Protein AF-A0A7V4MQK7-F1 (afdb_monomer_lite)

Secondary structure (DSSP, 8-state):
--HHHHHHHHHHHHHHHHHHHHHHHHHHHTT-TT--TT-HHHHHHHHHHHHHHHHHHHHS-GGGTTT---HHHHHHHHHHHHHHHHHHH-

pLDDT: mean 94.09, std 5.77, range [65.81, 98.5]

Structure (mmCIF, N/CA/C/O backbone):
data_AF-A0A7V4MQK7-F1
#
_entry.id   AF-A0A7V4MQK7-F1
#
loop_
_atom_site.group_PDB
_atom_site.id
_atom_site.type_symbol
_atom_site.label_atom_id
_atom_site.label_alt_id
_atom_site.label_comp_id
_atom_site.label_asym_id
_atom_site.label_entity_id
_atom_site.label_seq_id
_atom_site.pdbx_PDB_ins_code
_atom_site.Cartn_x
_atom_site.Cartn_y
_atom_site.Cartn_z
_atom_site.occupancy
_atom_site.B_iso_or_equiv
_atom_site.auth_seq_id
_atom_site.auth_comp_id
_atom_site.auth_asym_id
_atom_site.auth_atom_id
_atom_site.pdbx_PDB_model_num
ATOM 1 N N . MET A 1 1 ? 1.808 7.312 25.882 1.00 65.81 1 MET A N 1
ATOM 2 C CA . MET A 1 1 ? 1.187 6.918 24.598 1.00 65.81 1 MET A CA 1
ATOM 3 C C . MET A 1 1 ? 0.387 5.653 24.850 1.00 65.81 1 MET A C 1
ATOM 5 O O . MET A 1 1 ? 0.989 4.696 25.323 1.00 65.81 1 MET A O 1
ATOM 9 N N . SER A 1 2 ? -0.933 5.649 24.631 1.00 84.75 2 SER A N 1
ATOM 10 C CA . SER A 1 2 ? -1.715 4.409 24.760 1.00 84.75 2 SER A CA 1
ATOM 11 C C . SER A 1 2 ? -1.275 3.398 23.684 1.00 84.75 2 SER A C 1
ATOM 13 O O . SER A 1 2 ? -0.853 3.816 22.598 1.00 84.75 2 SER A O 1
ATOM 15 N N . PRO A 1 3 ? -1.333 2.079 23.949 1.00 86.50 3 PRO A N 1
ATOM 16 C CA . PRO A 1 3 ? -0.985 1.051 22.962 1.00 86.50 3 PRO A CA 1
ATOM 17 C C . PRO A 1 3 ? -1.759 1.188 21.639 1.00 86.50 3 PRO A C 1
ATOM 19 O O . PRO A 1 3 ? -1.228 0.886 20.571 1.00 86.50 3 PRO A O 1
ATOM 22 N N . PHE A 1 4 ? -2.982 1.720 21.696 1.00 89.31 4 PHE A N 1
ATOM 23 C CA . PHE A 1 4 ? -3.833 1.977 20.534 1.00 89.31 4 PHE A CA 1
ATOM 24 C C . PHE A 1 4 ? -3.234 3.012 19.577 1.00 89.31 4 PHE A C 1
ATOM 26 O O . PHE A 1 4 ? -3.297 2.828 18.362 1.00 89.31 4 PHE A O 1
ATOM 33 N N . HIS A 1 5 ? -2.561 4.046 20.095 1.00 88.25 5 HIS A N 1
ATOM 34 C CA . HIS A 1 5 ? -1.857 5.019 19.256 1.00 88.25 5 HIS A CA 1
ATOM 35 C C . HIS A 1 5 ? -0.677 4.400 18.499 1.00 88.25 5 HIS A C 1
ATOM 37 O O . HIS A 1 5 ? -0.427 4.763 17.352 1.00 88.25 5 HIS A O 1
ATOM 43 N N . LEU A 1 6 ? 0.045 3.453 19.110 1.00 91.06 6 LEU A N 1
ATOM 44 C CA . LEU A 1 6 ? 1.152 2.765 18.438 1.00 91.06 6 LEU A CA 1
ATOM 45 C C . LEU A 1 6 ? 0.638 1.907 17.279 1.00 91.06 6 LEU A C 1
ATOM 47 O O . LEU A 1 6 ? 1.201 1.946 16.184 1.00 91.06 6 LEU A O 1
ATOM 51 N N . LEU A 1 7 ? -0.466 1.188 17.498 1.00 93.94 7 LEU A N 1
ATOM 52 C CA . LEU A 1 7 ? -1.122 0.409 16.451 1.00 93.94 7 LEU A CA 1
ATOM 53 C C . LEU A 1 7 ? -1.653 1.307 15.328 1.00 93.94 7 LEU A C 1
ATOM 55 O O . LEU A 1 7 ? -1.434 1.017 14.153 1.00 93.94 7 LEU A O 1
ATOM 59 N N . ALA A 1 8 ? -2.302 2.421 15.671 1.00 93.50 8 ALA A N 1
ATOM 60 C CA . ALA A 1 8 ? -2.786 3.376 14.684 1.00 93.50 8 ALA A CA 1
ATOM 61 C C . ALA A 1 8 ? -1.637 3.964 13.848 1.00 93.50 8 ALA A C 1
ATOM 63 O O . ALA A 1 8 ? -1.763 4.059 12.630 1.00 93.50 8 ALA A O 1
ATOM 64 N N . ASN A 1 9 ? -0.492 4.276 14.459 1.00 93.88 9 ASN A N 1
ATOM 65 C CA . ASN A 1 9 ? 0.687 4.749 13.732 1.00 93.88 9 ASN A CA 1
ATOM 66 C C . ASN A 1 9 ? 1.255 3.683 12.787 1.00 93.88 9 ASN A C 1
ATOM 68 O O . ASN A 1 9 ? 1.616 4.004 11.655 1.00 93.88 9 ASN A O 1
ATOM 72 N N . LEU A 1 10 ? 1.297 2.415 13.210 1.00 95.19 10 LEU A N 1
ATOM 73 C CA . LEU A 1 10 ? 1.723 1.313 12.345 1.00 95.19 10 LEU A CA 1
ATOM 74 C C . LEU A 1 10 ? 0.807 1.179 11.120 1.00 95.19 10 LEU A C 1
ATOM 76 O O . LEU A 1 10 ? 1.287 1.033 9.997 1.00 95.19 10 LEU A O 1
ATOM 80 N N . LEU A 1 11 ? -0.506 1.288 11.324 1.00 96.25 11 LEU A N 1
ATOM 81 C CA . LEU A 1 11 ? -1.486 1.283 10.241 1.00 96.25 11 LEU A CA 1
ATOM 82 C C . LEU A 1 11 ? -1.281 2.454 9.265 1.00 96.25 11 LEU A C 1
ATOM 84 O O . LEU A 1 11 ? -1.367 2.246 8.055 1.00 96.25 11 LEU A O 1
ATOM 88 N N . SER A 1 12 ? -0.924 3.647 9.755 1.00 96.44 12 SER A N 1
ATOM 89 C CA . SER A 1 12 ? -0.579 4.792 8.897 1.00 96.44 12 SER A CA 1
ATOM 90 C C . SER A 1 12 ? 0.645 4.510 8.025 1.00 96.44 12 SER A C 1
ATOM 92 O O . SER A 1 12 ? 0.646 4.850 6.843 1.00 96.44 12 SER A O 1
ATOM 94 N N . VAL A 1 13 ? 1.675 3.858 8.578 1.00 97.69 13 VAL A N 1
ATOM 95 C CA . VAL A 1 13 ? 2.871 3.458 7.817 1.00 97.69 13 VAL A CA 1
ATOM 96 C C . VAL A 1 13 ? 2.495 2.472 6.712 1.00 97.69 13 VAL A C 1
ATOM 98 O O . VAL A 1 13 ? 2.914 2.644 5.570 1.00 97.69 13 VAL A O 1
ATOM 101 N N . VAL A 1 14 ? 1.661 1.474 7.013 1.00 97.75 14 VAL A N 1
ATOM 102 C CA . VAL A 1 14 ? 1.177 0.509 6.013 1.00 97.75 14 VAL A CA 1
ATOM 103 C C . VAL A 1 14 ? 0.363 1.205 4.918 1.00 97.75 14 VAL A C 1
ATOM 105 O O . VAL A 1 14 ? 0.616 0.968 3.739 1.00 97.75 14 VAL A O 1
ATOM 108 N N . ALA A 1 15 ? -0.566 2.096 5.275 1.00 98.00 15 ALA A N 1
ATOM 109 C CA . ALA A 1 15 ? -1.353 2.857 4.303 1.00 98.00 15 ALA A CA 1
ATOM 110 C C . ALA A 1 15 ? -0.464 3.726 3.396 1.00 98.00 15 ALA A C 1
ATOM 112 O O . ALA A 1 15 ? -0.672 3.769 2.182 1.00 98.00 15 ALA A O 1
ATOM 113 N N . PHE A 1 16 ? 0.567 4.360 3.961 1.00 98.44 16 PHE A N 1
ATOM 114 C CA . PHE A 1 16 ? 1.555 5.116 3.195 1.00 98.44 16 PHE A CA 1
ATOM 115 C C . PHE A 1 16 ? 2.347 4.221 2.232 1.00 98.44 16 PHE A C 1
ATOM 117 O O . PHE A 1 16 ? 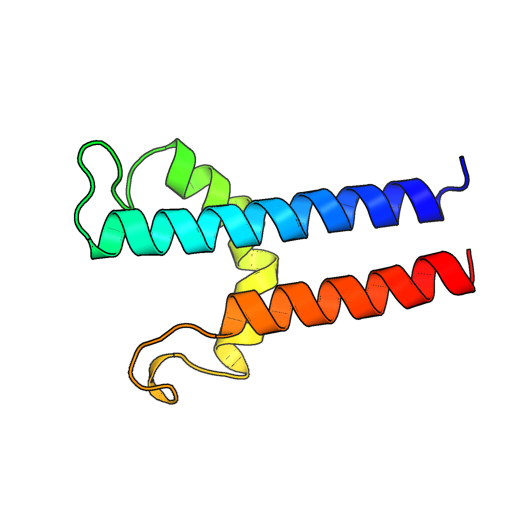2.506 4.571 1.066 1.00 98.44 16 PHE A O 1
ATOM 124 N N . LEU A 1 17 ? 2.793 3.040 2.670 1.00 98.50 17 LEU A N 1
ATOM 125 C CA . LEU A 1 17 ? 3.480 2.085 1.793 1.00 98.50 17 LEU A CA 1
ATOM 126 C C . LEU A 1 17 ? 2.579 1.598 0.650 1.00 98.50 17 LEU A C 1
ATOM 128 O O . LEU A 1 17 ? 3.049 1.473 -0.477 1.00 98.50 17 LEU A O 1
ATOM 132 N N . ILE A 1 18 ? 1.285 1.379 0.902 1.00 98.50 18 ILE A N 1
ATOM 133 C CA . ILE A 1 18 ? 0.317 1.050 -0.156 1.00 98.50 18 ILE A CA 1
ATOM 134 C C . ILE A 1 18 ? 0.225 2.199 -1.168 1.00 98.50 18 ILE A C 1
ATOM 136 O O . ILE A 1 18 ? 0.259 1.948 -2.371 1.00 98.50 18 ILE A O 1
ATOM 140 N N . LEU A 1 19 ? 0.174 3.454 -0.711 1.00 98.31 19 LEU A N 1
ATOM 141 C CA . LEU A 1 19 ? 0.186 4.619 -1.601 1.00 98.31 19 LEU A CA 1
ATOM 142 C C . LEU A 1 19 ? 1.473 4.684 -2.440 1.00 98.31 19 LEU A C 1
ATOM 144 O O . LEU A 1 19 ? 1.409 4.927 -3.645 1.00 98.31 19 LEU A O 1
ATOM 148 N N . VAL A 1 20 ? 2.634 4.417 -1.835 1.00 98.31 20 VAL A N 1
ATOM 149 C CA . VAL A 1 20 ? 3.910 4.324 -2.562 1.00 98.31 20 VAL A CA 1
ATOM 150 C C . VAL A 1 20 ? 3.861 3.213 -3.614 1.00 98.31 20 VAL A C 1
ATOM 152 O O . VAL A 1 20 ? 4.309 3.434 -4.735 1.00 98.31 20 VAL A O 1
ATOM 155 N N . ASP A 1 21 ? 3.285 2.047 -3.311 1.00 97.94 21 ASP A N 1
ATOM 156 C CA . ASP A 1 21 ? 3.152 0.941 -4.274 1.00 97.94 21 ASP A CA 1
ATOM 157 C C . ASP A 1 21 ? 2.222 1.302 -5.443 1.00 97.94 21 ASP A C 1
ATOM 159 O O . ASP A 1 21 ? 2.511 0.944 -6.586 1.00 97.94 21 ASP A O 1
ATOM 163 N N . VAL A 1 22 ? 1.171 2.102 -5.208 1.00 97.25 22 VAL A N 1
ATOM 164 C CA . VAL A 1 22 ? 0.339 2.671 -6.286 1.00 97.25 22 VAL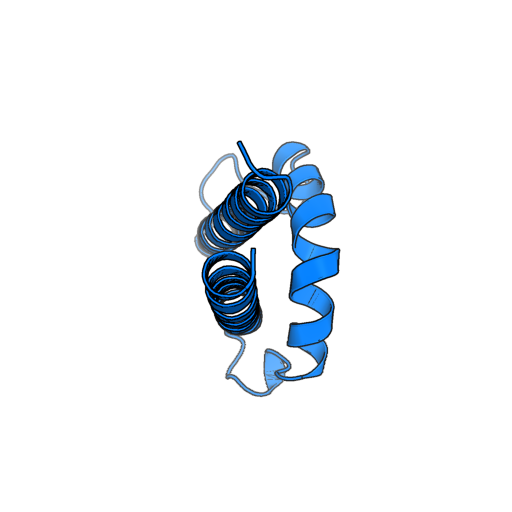 A CA 1
ATOM 165 C C . VAL A 1 22 ? 1.179 3.563 -7.201 1.00 97.25 22 VAL A C 1
ATOM 167 O O . VAL A 1 22 ? 1.170 3.367 -8.417 1.00 97.25 22 VAL A O 1
ATOM 170 N N . VAL A 1 23 ? 1.965 4.487 -6.644 1.00 97.88 23 VAL A N 1
ATOM 171 C CA . VAL A 1 23 ? 2.849 5.358 -7.438 1.00 97.88 23 VAL A CA 1
ATOM 172 C C . VAL A 1 23 ? 3.895 4.537 -8.196 1.00 97.88 23 VAL A C 1
ATOM 174 O O . VAL A 1 23 ? 4.089 4.743 -9.393 1.00 97.88 23 VAL A O 1
ATOM 177 N N . VAL A 1 24 ? 4.519 3.550 -7.548 1.00 97.94 24 VAL A N 1
ATOM 178 C CA . VAL A 1 24 ? 5.465 2.620 -8.184 1.00 97.94 24 VAL A CA 1
ATOM 179 C C . VAL A 1 24 ? 4.795 1.853 -9.324 1.00 97.94 24 VAL A C 1
ATOM 181 O O . VAL A 1 24 ? 5.415 1.654 -10.370 1.00 97.94 24 VAL A O 1
ATOM 184 N N . SER A 1 25 ? 3.533 1.448 -9.170 1.00 95.25 25 SER A N 1
ATOM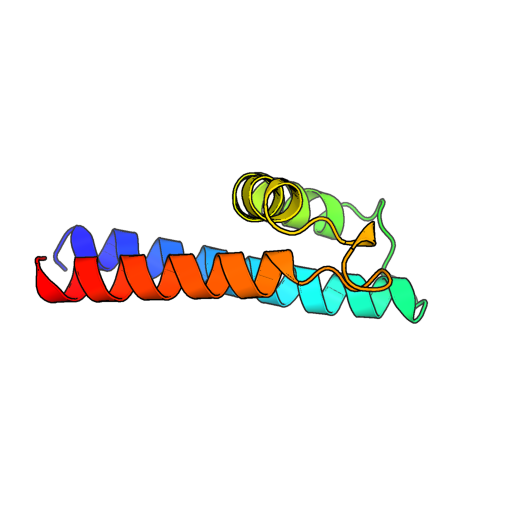 185 C CA . SER A 1 25 ? 2.780 0.778 -10.232 1.00 95.25 25 SER A CA 1
ATOM 186 C C . SER A 1 25 ? 2.611 1.673 -11.464 1.00 95.25 25 SER A C 1
ATOM 188 O O . SER A 1 25 ? 2.816 1.201 -12.583 1.00 95.25 25 SER A O 1
ATOM 190 N N . TRP A 1 26 ? 2.355 2.973 -11.274 1.00 96.00 26 TRP A N 1
ATOM 191 C CA . TRP A 1 26 ? 2.309 3.951 -12.362 1.00 96.00 26 TRP A CA 1
ATOM 192 C C . TRP A 1 26 ? 3.686 4.192 -12.971 1.00 96.00 26 TRP A C 1
ATOM 194 O O . TRP A 1 26 ? 3.807 4.212 -14.192 1.00 96.00 26 TRP A O 1
ATOM 204 N N . CYS A 1 27 ? 4.740 4.294 -12.159 1.00 97.50 27 CYS A N 1
ATOM 205 C CA . CYS A 1 27 ? 6.108 4.395 -12.664 1.00 97.50 27 CYS A CA 1
ATOM 206 C C . CYS A 1 27 ? 6.467 3.209 -13.570 1.00 97.50 27 CYS A C 1
ATOM 208 O O . CYS A 1 27 ? 7.043 3.404 -14.638 1.00 97.50 27 CYS A O 1
ATOM 210 N N . ILE A 1 28 ? 6.096 1.987 -13.178 1.00 96.56 28 ILE A N 1
ATOM 211 C CA . ILE A 1 28 ? 6.289 0.783 -13.996 1.00 96.56 28 ILE A CA 1
ATOM 212 C C . ILE A 1 28 ? 5.434 0.850 -15.269 1.00 96.56 28 ILE A C 1
ATOM 214 O O . ILE A 1 28 ? 5.941 0.567 -16.354 1.00 96.56 28 ILE A O 1
ATOM 218 N N . HIS A 1 29 ? 4.164 1.247 -15.155 1.00 94.19 29 HIS A N 1
ATOM 219 C CA . HIS A 1 29 ? 3.243 1.367 -16.288 1.00 94.19 29 HIS A CA 1
ATOM 220 C C . HIS A 1 29 ? 3.751 2.359 -17.349 1.00 94.19 29 HIS A C 1
ATOM 222 O O . HIS A 1 29 ? 3.803 2.028 -18.532 1.00 94.19 29 HIS A O 1
ATOM 228 N N . PHE A 1 30 ? 4.219 3.535 -16.922 1.00 97.00 30 PHE A N 1
ATOM 229 C CA . PHE A 1 30 ? 4.796 4.572 -17.786 1.00 97.00 30 PHE A CA 1
ATOM 230 C C . PHE A 1 30 ? 6.283 4.360 -18.107 1.00 97.00 30 PHE A C 1
ATOM 232 O O . PHE A 1 30 ? 6.913 5.231 -18.702 1.00 97.00 30 PHE A O 1
ATOM 239 N N . ARG A 1 31 ? 6.852 3.201 -17.748 1.00 96.38 31 ARG A N 1
ATOM 240 C CA . ARG A 1 31 ? 8.242 2.816 -18.046 1.00 96.38 31 ARG A CA 1
ATOM 241 C C . ARG A 1 31 ? 9.284 3.835 -17.563 1.00 96.38 31 ARG A C 1
ATOM 243 O O . ARG A 1 31 ? 10.265 4.109 -18.255 1.00 96.38 31 ARG A O 1
ATOM 250 N N . VAL A 1 32 ? 9.097 4.376 -16.360 1.00 97.62 32 VAL A N 1
ATOM 251 C CA . VAL A 1 32 ? 10.080 5.249 -15.706 1.00 97.62 32 VAL A CA 1
ATOM 252 C C . VAL A 1 32 ? 11.400 4.492 -15.544 1.00 97.62 32 VAL A C 1
ATOM 254 O O . VAL A 1 32 ? 11.453 3.395 -14.984 1.00 97.62 32 VAL A O 1
ATOM 257 N N . ARG A 1 33 ? 12.491 5.078 -16.048 1.00 96.56 33 ARG A N 1
ATOM 258 C CA . ARG A 1 33 ? 13.824 4.465 -16.007 1.00 96.56 33 ARG A CA 1
ATOM 259 C C . ARG A 1 33 ? 14.245 4.196 -14.561 1.00 96.56 33 ARG A C 1
ATOM 261 O O . ARG A 1 33 ? 14.086 5.048 -13.697 1.00 96.56 33 ARG A O 1
ATOM 268 N N . GLY A 1 34 ? 14.832 3.026 -14.312 1.00 94.75 34 GLY A N 1
ATOM 269 C CA . GLY A 1 34 ? 15.321 2.658 -12.980 1.00 94.75 34 GLY A CA 1
ATOM 270 C C . GLY A 1 34 ? 14.288 1.957 -12.091 1.00 94.75 34 GLY A C 1
ATOM 271 O O . GLY A 1 34 ? 14.651 1.464 -11.030 1.00 94.75 34 GLY A O 1
ATOM 272 N N . ILE A 1 35 ? 13.024 1.863 -12.522 1.00 96.88 35 ILE A N 1
ATOM 273 C CA . ILE A 1 35 ? 11.947 1.222 -11.762 1.00 96.88 35 ILE A CA 1
ATOM 274 C C . ILE A 1 35 ? 11.364 0.078 -12.594 1.00 96.88 35 ILE A C 1
ATOM 276 O O . ILE A 1 35 ? 10.827 0.286 -13.678 1.00 96.88 35 ILE A O 1
ATOM 280 N N . TRP A 1 36 ? 11.462 -1.151 -12.089 1.00 96.94 36 TRP A N 1
ATOM 281 C CA . TRP A 1 36 ? 10.900 -2.340 -12.734 1.00 96.94 36 TRP A CA 1
ATOM 282 C C . TRP A 1 36 ? 10.418 -3.356 -11.686 1.00 96.94 36 TRP A C 1
ATOM 284 O O . TRP A 1 36 ? 10.899 -3.334 -10.551 1.00 96.94 36 TRP A O 1
ATOM 294 N N . PRO A 1 37 ? 9.503 -4.285 -12.034 1.00 96.00 37 PRO A N 1
ATOM 295 C CA . PRO A 1 37 ? 8.898 -5.212 -11.068 1.00 96.00 37 PRO A CA 1
ATOM 296 C C . PRO A 1 37 ? 9.891 -6.065 -10.261 1.00 96.00 37 PRO A C 1
ATOM 298 O O . PRO A 1 37 ? 9.614 -6.421 -9.119 1.00 96.00 37 PRO A O 1
ATOM 301 N N . GLY A 1 38 ? 11.039 -6.402 -10.855 1.00 96.88 38 GLY A N 1
ATOM 302 C CA . GLY A 1 38 ? 12.089 -7.209 -10.226 1.00 96.88 38 GLY A CA 1
ATOM 303 C C . GLY A 1 38 ? 13.060 -6.430 -9.334 1.00 96.88 38 GLY A C 1
ATOM 304 O O . GLY A 1 38 ? 13.909 -7.050 -8.697 1.00 96.88 38 GLY A O 1
ATOM 305 N N . HIS A 1 39 ? 12.967 -5.098 -9.279 1.00 97.50 39 HIS A N 1
ATOM 306 C CA . HIS A 1 39 ? 13.874 -4.273 -8.483 1.00 97.50 39 HIS A CA 1
ATOM 307 C C . HIS A 1 39 ? 13.764 -4.640 -6.985 1.00 97.50 39 HIS A C 1
ATOM 309 O O . HIS A 1 39 ? 12.642 -4.744 -6.479 1.00 97.50 39 HIS A O 1
ATOM 315 N N . PRO A 1 40 ? 14.877 -4.807 -6.237 1.00 97.75 40 PRO A N 1
ATOM 316 C CA . PRO A 1 40 ? 14.839 -5.265 -4.844 1.00 97.75 40 PRO A CA 1
ATOM 317 C C . PRO A 1 40 ? 13.913 -4.438 -3.946 1.00 97.75 40 PRO A C 1
ATOM 319 O O . PRO A 1 40 ? 13.099 -5.006 -3.225 1.00 97.75 40 PRO A O 1
ATOM 322 N N . ALA A 1 41 ? 13.959 -3.106 -4.058 1.00 97.62 41 ALA A N 1
ATOM 323 C CA . ALA A 1 41 ? 13.081 -2.219 -3.291 1.00 97.62 41 ALA A CA 1
ATOM 324 C C . ALA A 1 41 ? 11.588 -2.400 -3.632 1.00 97.62 41 ALA A C 1
ATOM 326 O O . ALA A 1 41 ? 10.753 -2.373 -2.735 1.00 97.62 41 ALA A O 1
ATOM 327 N N . VAL A 1 42 ? 11.247 -2.650 -4.904 1.00 98.19 42 VAL A N 1
ATOM 328 C CA . VAL A 1 42 ? 9.857 -2.898 -5.332 1.00 98.19 42 VAL A CA 1
ATOM 329 C C . VAL A 1 42 ? 9.364 -4.237 -4.786 1.00 98.19 42 VAL A C 1
ATOM 331 O O . VAL A 1 42 ? 8.230 -4.347 -4.328 1.00 98.19 42 VAL A O 1
ATOM 334 N N . ARG A 1 43 ? 10.227 -5.260 -4.783 1.00 98.00 43 ARG A N 1
ATOM 335 C CA . ARG A 1 43 ? 9.908 -6.562 -4.186 1.00 98.00 43 ARG A CA 1
ATOM 336 C C . ARG A 1 43 ? 9.679 -6.456 -2.682 1.00 98.00 43 ARG A C 1
ATOM 338 O O . ARG A 1 43 ? 8.703 -7.016 -2.200 1.00 98.00 43 ARG A O 1
ATOM 345 N N . LEU A 1 44 ? 10.543 -5.736 -1.966 1.00 98.19 44 LEU A N 1
ATOM 346 C CA . LEU A 1 44 ? 10.390 -5.498 -0.528 1.00 98.19 44 LEU A CA 1
ATOM 347 C C . LEU A 1 44 ? 9.103 -4.730 -0.223 1.00 98.19 44 LEU A C 1
ATOM 349 O O . LEU A 1 44 ? 8.340 -5.144 0.643 1.00 98.19 44 LEU A O 1
ATOM 353 N N . LEU A 1 45 ? 8.819 -3.671 -0.984 1.00 98.31 45 LEU A N 1
ATOM 354 C CA . LEU A 1 45 ? 7.576 -2.915 -0.861 1.00 98.31 45 LEU A CA 1
ATOM 355 C C . LEU A 1 45 ? 6.357 -3.836 -0.988 1.00 98.31 45 LEU A C 1
ATOM 357 O O . LEU A 1 45 ? 5.515 -3.882 -0.095 1.00 98.31 45 LEU A O 1
ATOM 361 N N . ARG A 1 46 ? 6.318 -4.651 -2.047 1.00 97.69 46 ARG A N 1
ATOM 362 C CA . ARG A 1 46 ? 5.216 -5.584 -2.310 1.00 97.69 46 ARG A CA 1
ATOM 363 C C . ARG A 1 46 ? 5.118 -6.728 -1.310 1.00 97.69 46 ARG A C 1
ATOM 365 O O . ARG A 1 46 ? 4.021 -7.223 -1.086 1.00 97.69 46 ARG A O 1
ATOM 372 N N . GLN A 1 47 ? 6.217 -7.154 -0.689 1.00 97.88 47 GLN A N 1
ATOM 373 C CA . GLN A 1 47 ? 6.169 -8.125 0.411 1.00 97.88 47 GLN A CA 1
ATOM 374 C C . GLN A 1 47 ? 5.413 -7.576 1.625 1.00 97.88 47 GLN A C 1
ATOM 376 O O . GLN A 1 47 ? 4.755 -8.346 2.319 1.00 97.88 47 GLN A O 1
ATOM 381 N N . VAL A 1 48 ? 5.475 -6.261 1.852 1.00 97.19 48 VAL A N 1
ATOM 382 C CA . VAL A 1 48 ? 4.753 -5.594 2.941 1.00 97.19 48 VAL A CA 1
ATOM 383 C C . VAL A 1 48 ? 3.319 -5.251 2.534 1.00 97.19 48 VAL A C 1
ATOM 385 O O . VAL A 1 48 ? 2.394 -5.481 3.310 1.00 97.19 48 VAL A O 1
ATOM 388 N N . THR A 1 49 ? 3.101 -4.728 1.324 1.00 98.06 49 THR A N 1
ATOM 389 C CA . THR A 1 49 ? 1.774 -4.251 0.896 1.00 98.06 49 THR A CA 1
ATOM 390 C C . THR A 1 49 ? 0.841 -5.377 0.445 1.00 98.06 49 THR A C 1
ATOM 392 O O . THR A 1 49 ? -0.351 -5.328 0.749 1.00 98.06 49 THR A O 1
ATOM 395 N N . ASN A 1 50 ? 1.337 -6.421 -0.234 1.00 97.38 50 ASN A N 1
ATOM 396 C CA . ASN A 1 50 ? 0.475 -7.464 -0.805 1.00 97.38 50 ASN A CA 1
ATOM 397 C C . ASN A 1 50 ? -0.347 -8.245 0.228 1.00 97.38 50 ASN A C 1
ATOM 399 O O . ASN A 1 50 ? -1.521 -8.461 -0.051 1.00 97.38 50 ASN A O 1
ATOM 403 N N . PRO A 1 51 ? 0.170 -8.651 1.404 1.00 97.62 51 PRO A N 1
ATOM 404 C CA . PRO A 1 51 ? -0.658 -9.326 2.406 1.00 97.62 51 PRO A CA 1
ATOM 405 C C . PRO A 1 51 ? -1.907 -8.524 2.799 1.00 97.62 51 PRO A C 1
ATOM 407 O O . PRO A 1 51 ? -2.932 -9.111 3.136 1.00 97.62 51 PRO A O 1
ATOM 410 N N . VAL A 1 52 ? -1.830 -7.192 2.714 1.00 97.88 52 VAL A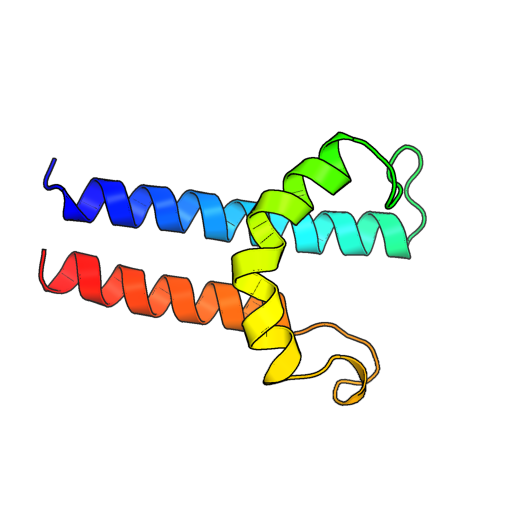 N 1
ATOM 411 C CA . VAL A 1 52 ? -2.939 -6.282 3.006 1.00 97.88 52 VAL A CA 1
ATOM 412 C C . VAL A 1 52 ? -3.814 -6.053 1.777 1.00 97.88 52 VAL A C 1
ATOM 414 O O . VAL A 1 52 ? -5.028 -6.081 1.907 1.00 97.88 52 VAL A O 1
ATOM 417 N N . VAL A 1 53 ? -3.238 -5.850 0.588 1.00 97.94 53 VAL A N 1
ATOM 418 C CA . VAL A 1 53 ? -3.979 -5.488 -0.639 1.00 97.94 53 VAL A CA 1
ATOM 419 C C . VAL A 1 53 ? -4.603 -6.700 -1.350 1.00 97.94 53 VAL A C 1
ATOM 421 O O . VAL A 1 53 ? -5.686 -6.593 -1.924 1.00 97.94 53 VAL A O 1
ATOM 424 N N . GLU A 1 54 ? -3.960 -7.867 -1.310 1.00 96.69 54 GLU A N 1
ATOM 425 C CA . GLU A 1 54 ? -4.376 -9.076 -2.037 1.00 96.69 54 GLU A CA 1
ATOM 426 C C . GLU A 1 54 ? -5.775 -9.592 -1.651 1.00 96.69 54 GLU A C 1
ATOM 428 O O . GLU A 1 54 ? -6.537 -9.956 -2.551 1.00 96.69 54 GLU A O 1
ATOM 433 N N . PRO A 1 55 ? -6.194 -9.581 -0.369 1.00 96.62 55 PRO A N 1
ATOM 434 C CA . PRO A 1 55 ? -7.576 -9.892 -0.010 1.00 96.62 55 PRO A CA 1
ATOM 435 C C . PRO A 1 55 ? -8.591 -8.991 -0.728 1.00 96.62 55 PRO A C 1
ATOM 437 O O . PRO A 1 55 ? -9.626 -9.476 -1.183 1.00 96.62 55 PRO A O 1
ATOM 440 N N . PHE A 1 56 ? -8.279 -7.705 -0.911 1.00 96.69 56 PHE A N 1
ATOM 441 C CA . PHE A 1 56 ? -9.155 -6.765 -1.614 1.00 96.69 56 PHE A CA 1
ATOM 442 C C . PHE A 1 56 ? -9.162 -6.990 -3.130 1.00 96.69 56 PHE A C 1
ATOM 444 O O . PHE A 1 56 ? -10.221 -6.849 -3.737 1.00 96.69 56 PHE A O 1
ATOM 451 N N . ARG A 1 57 ? -8.055 -7.454 -3.732 1.00 95.38 57 ARG A N 1
ATOM 452 C CA . ARG A 1 57 ? -8.027 -7.886 -5.149 1.00 95.38 57 ARG A CA 1
ATOM 453 C C . ARG A 1 57 ? -8.947 -9.065 -5.429 1.00 95.38 57 ARG A C 1
ATOM 455 O O . ARG A 1 57 ? -9.417 -9.231 -6.550 1.00 95.38 57 ARG A O 1
ATOM 462 N N . ARG A 1 58 ? -9.232 -9.890 -4.421 1.00 93.50 58 ARG A N 1
ATOM 463 C CA . ARG A 1 58 ? -10.215 -10.976 -4.541 1.00 93.50 58 ARG A CA 1
ATOM 464 C C . ARG A 1 58 ? -11.652 -10.453 -4.488 1.00 93.50 58 ARG A C 1
ATOM 466 O O . ARG A 1 58 ? -12.516 -11.016 -5.153 1.00 93.50 58 ARG A O 1
ATOM 473 N N . LEU A 1 59 ? -11.896 -9.376 -3.735 1.00 93.31 59 LEU A N 1
ATOM 474 C CA . LEU A 1 59 ? -13.208 -8.727 -3.622 1.00 93.31 59 LEU A CA 1
ATOM 475 C C . LEU A 1 59 ? -13.538 -7.875 -4.854 1.00 93.31 59 LEU A C 1
ATOM 477 O O . LEU A 1 59 ? -14.647 -7.959 -5.378 1.00 93.31 59 LEU A O 1
ATOM 481 N N . ILE A 1 60 ? -12.568 -7.098 -5.345 1.00 90.50 60 ILE A N 1
ATOM 482 C CA . ILE A 1 60 ? -12.687 -6.265 -6.548 1.00 90.50 60 ILE A CA 1
ATOM 483 C C . ILE A 1 60 ? -11.557 -6.628 -7.519 1.00 90.50 60 ILE A C 1
ATOM 485 O O . ILE A 1 60 ? -10.526 -5.957 -7.566 1.00 90.50 60 ILE A O 1
ATOM 489 N N . PRO A 1 61 ? -11.728 -7.701 -8.310 1.00 88.25 61 PRO A N 1
ATOM 490 C CA . PRO A 1 61 ? -10.705 -8.115 -9.253 1.00 88.25 61 PRO A CA 1
ATOM 491 C C . PRO A 1 61 ? -10.440 -7.049 -10.327 1.00 88.25 61 PRO A C 1
ATOM 493 O O . PRO A 1 61 ? -11.396 -6.606 -10.970 1.00 88.25 61 PRO A O 1
ATOM 496 N N . PRO A 1 62 ? -9.168 -6.709 -10.621 1.00 86.06 62 PRO A N 1
ATOM 497 C CA . PRO A 1 62 ? -8.824 -5.672 -11.601 1.00 86.06 62 PRO A CA 1
ATOM 498 C C . PRO A 1 62 ? -9.387 -5.909 -13.013 1.00 86.06 62 PRO A C 1
ATOM 500 O O . PRO A 1 62 ? -9.634 -4.975 -13.772 1.00 86.06 62 PRO A O 1
ATOM 503 N N . HIS A 1 63 ? -9.634 -7.170 -13.386 1.00 85.25 63 HIS A N 1
ATOM 504 C CA . HIS A 1 63 ? -10.247 -7.508 -14.674 1.00 85.25 63 HIS A CA 1
ATOM 505 C C . HIS A 1 63 ? -11.703 -7.028 -14.793 1.00 85.25 63 HIS A C 1
ATOM 507 O O . HIS A 1 63 ? -12.194 -6.847 -15.903 1.00 85.25 63 HIS A O 1
ATOM 513 N N . LYS A 1 64 ? -12.395 -6.800 -13.668 1.00 84.62 64 LYS A N 1
ATOM 514 C CA . LYS A 1 64 ? -13.765 -6.263 -13.636 1.00 84.62 64 LYS A CA 1
ATOM 515 C C . LYS A 1 64 ? -13.803 -4.733 -13.670 1.00 84.62 64 LYS A C 1
ATOM 517 O O . LYS A 1 64 ? -14.862 -4.162 -13.896 1.00 84.62 64 LYS A O 1
ATOM 522 N N . THR A 1 65 ? -12.663 -4.073 -13.467 1.00 83.44 65 THR A N 1
ATOM 523 C CA . THR A 1 65 ? -12.509 -2.610 -13.398 1.00 83.44 65 THR A CA 1
ATOM 524 C C . THR A 1 65 ? -11.730 -2.054 -14.595 1.00 83.44 65 THR A C 1
ATOM 526 O O . THR A 1 65 ? -11.043 -1.041 -14.488 1.00 83.44 65 THR A O 1
ATOM 529 N N . GLY A 1 66 ? -11.794 -2.728 -15.749 1.00 81.94 66 GLY A N 1
ATOM 530 C CA . GLY A 1 66 ? -11.105 -2.282 -16.966 1.00 81.94 66 GLY A CA 1
ATOM 531 C C . GLY A 1 66 ? -9.576 -2.330 -16.870 1.00 81.94 66 GLY A C 1
ATOM 532 O O . GLY A 1 66 ? -8.895 -1.590 -17.573 1.00 81.94 66 GLY A O 1
ATOM 533 N N . GLY A 1 67 ? -9.025 -3.172 -15.989 1.00 81.12 67 GLY A N 1
ATOM 534 C CA . GLY A 1 67 ? -7.583 -3.322 -15.782 1.00 81.12 67 GLY A CA 1
ATOM 535 C C . GLY A 1 67 ? -6.979 -2.366 -14.750 1.00 81.12 67 GLY A C 1
ATOM 536 O O . GLY A 1 67 ? -5.806 -2.522 -14.413 1.00 81.12 67 GLY A O 1
ATOM 537 N N . LEU A 1 68 ? -7.753 -1.417 -14.210 1.00 87.38 68 LEU A N 1
ATOM 538 C CA . LEU A 1 68 ? -7.308 -0.543 -13.123 1.00 87.38 68 LEU A CA 1
ATOM 539 C C . LEU A 1 68 ? -7.484 -1.241 -11.769 1.00 87.38 68 LEU A C 1
ATOM 541 O O . LEU A 1 68 ? -8.603 -1.553 -11.370 1.00 87.38 68 LEU A O 1
ATOM 545 N N . ASP A 1 69 ? -6.399 -1.454 -11.029 1.00 92.19 69 ASP A N 1
ATOM 546 C CA . ASP A 1 69 ? -6.471 -2.054 -9.694 1.00 92.19 69 ASP A CA 1
ATOM 547 C C . ASP A 1 69 ? -6.965 -1.031 -8.653 1.00 92.19 69 ASP A C 1
ATOM 549 O O . ASP A 1 69 ? -6.209 -0.171 -8.204 1.00 92.19 69 ASP A O 1
ATOM 553 N N . LEU A 1 70 ? -8.244 -1.123 -8.270 1.00 94.44 70 LEU A N 1
ATOM 554 C CA . LEU A 1 70 ? -8.861 -0.289 -7.225 1.00 94.44 70 LEU A CA 1
ATOM 555 C C . LEU A 1 70 ? -8.690 -0.866 -5.809 1.00 94.44 70 LEU A C 1
ATOM 557 O O . LEU A 1 70 ? -9.062 -0.230 -4.822 1.00 94.44 70 LEU A O 1
ATOM 561 N N . SER A 1 71 ? -8.104 -2.055 -5.686 1.00 96.25 71 SER A N 1
ATOM 562 C CA . SER A 1 71 ? -7.895 -2.738 -4.404 1.00 96.25 71 SER A CA 1
ATOM 563 C C . SER A 1 71 ? -7.047 -1.939 -3.407 1.00 96.25 71 SER A C 1
ATOM 565 O O . SER A 1 71 ? -7.400 -1.939 -2.228 1.00 96.25 71 SER A O 1
ATOM 567 N N . PRO A 1 72 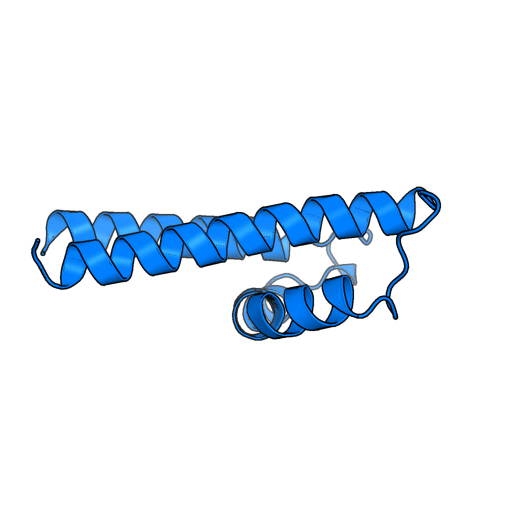? -5.983 -1.211 -3.817 1.00 96.69 72 PRO A N 1
ATOM 568 C CA . PRO A 1 72 ? -5.223 -0.346 -2.913 1.00 96.69 72 PRO A CA 1
ATOM 569 C C . PRO A 1 72 ? -6.076 0.754 -2.272 1.00 96.69 72 PRO A C 1
ATOM 571 O O . PRO A 1 72 ? -5.926 1.034 -1.085 1.00 96.69 72 PRO A O 1
ATOM 574 N N . VAL A 1 73 ? -7.005 1.346 -3.031 1.00 96.19 73 VAL A N 1
ATOM 575 C CA . VAL A 1 73 ? -7.920 2.383 -2.525 1.00 96.19 73 VAL A CA 1
ATOM 576 C C . VAL A 1 73 ? -8.843 1.794 -1.464 1.00 96.19 73 VAL A C 1
ATOM 578 O O . VA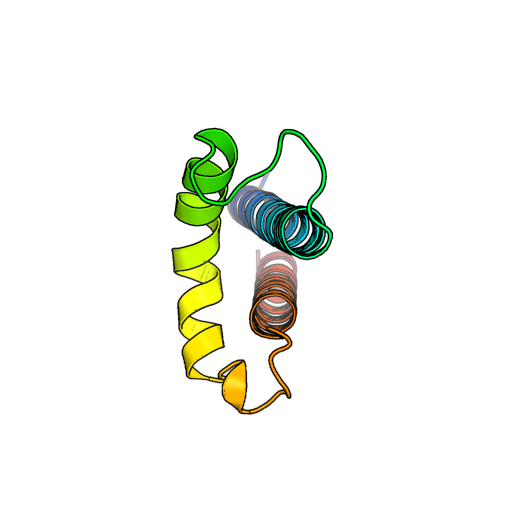L A 1 73 ? -8.988 2.365 -0.384 1.00 96.19 73 VAL A O 1
ATOM 581 N N . LEU A 1 74 ? -9.418 0.620 -1.738 1.00 96.69 74 LEU A N 1
ATOM 582 C CA . LEU A 1 74 ? -10.277 -0.070 -0.779 1.00 96.69 74 LEU A CA 1
ATOM 583 C C . LEU A 1 74 ? -9.508 -0.501 0.482 1.00 96.69 74 LEU A C 1
ATOM 585 O O . LEU A 1 74 ? -10.031 -0.370 1.588 1.00 96.69 74 LEU A O 1
ATOM 589 N N . ALA A 1 75 ? -8.260 -0.951 0.336 1.00 97.94 75 ALA A N 1
ATOM 590 C CA . ALA A 1 75 ? -7.394 -1.303 1.458 1.00 97.94 75 ALA A CA 1
ATOM 591 C C . ALA A 1 75 ? -7.100 -0.091 2.355 1.00 97.94 75 ALA A C 1
ATOM 593 O O . ALA A 1 75 ? -7.256 -0.169 3.573 1.00 97.94 75 ALA A O 1
ATOM 594 N N . ILE A 1 76 ? -6.734 1.051 1.761 1.00 98.12 76 ILE A N 1
ATOM 595 C CA . ILE A 1 76 ? -6.507 2.304 2.496 1.00 98.12 76 ILE A CA 1
ATOM 596 C C . ILE A 1 76 ? -7.795 2.755 3.193 1.00 98.12 76 ILE A C 1
ATOM 598 O O . ILE A 1 76 ? -7.755 3.152 4.357 1.00 98.12 76 ILE A O 1
ATOM 602 N N . PHE A 1 77 ? -8.945 2.666 2.524 1.00 97.81 77 PHE A N 1
ATOM 603 C CA . PHE A 1 77 ? -10.233 2.989 3.135 1.00 97.81 77 PHE A CA 1
ATOM 604 C C . PHE A 1 77 ? -10.520 2.112 4.365 1.00 97.81 77 PHE A C 1
ATOM 606 O O . PHE A 1 77 ? -10.835 2.638 5.432 1.00 97.81 77 PHE A O 1
ATOM 613 N N . ALA A 1 78 ? -10.338 0.793 4.255 1.00 97.81 78 ALA A N 1
ATOM 614 C CA . ALA A 1 78 ? -10.522 -0.132 5.371 1.00 97.81 78 ALA A CA 1
ATOM 615 C C . ALA A 1 78 ? -9.584 0.185 6.548 1.00 97.81 78 ALA A C 1
ATOM 617 O O . ALA A 1 78 ? -10.020 0.184 7.699 1.00 97.81 78 ALA A O 1
ATOM 618 N N . ILE A 1 79 ? -8.320 0.527 6.269 1.00 97.50 79 ILE A N 1
ATOM 619 C CA . ILE A 1 79 ? -7.364 0.960 7.296 1.00 97.50 79 ILE A CA 1
ATOM 620 C C . ILE A 1 79 ? -7.862 2.218 8.021 1.00 97.50 79 ILE A C 1
ATOM 622 O O . ILE A 1 79 ? -7.854 2.241 9.251 1.00 97.50 79 ILE A O 1
ATOM 626 N N . ASN A 1 80 ? -8.341 3.232 7.294 1.00 96.69 80 ASN A N 1
ATOM 627 C CA . ASN A 1 80 ? -8.859 4.466 7.899 1.00 96.69 80 ASN A CA 1
ATOM 628 C C . ASN A 1 80 ? -10.065 4.199 8.815 1.00 96.69 80 ASN A C 1
ATOM 630 O O . ASN A 1 80 ? -10.156 4.770 9.903 1.00 96.69 80 ASN A O 1
ATOM 634 N N . VAL A 1 81 ? -10.970 3.299 8.413 1.00 97.25 81 VAL A N 1
ATOM 635 C CA . VAL A 1 81 ? -12.099 2.874 9.257 1.00 97.25 81 VAL A CA 1
ATOM 636 C C . VAL A 1 81 ? -11.597 2.223 10.548 1.00 97.25 81 VAL A C 1
ATOM 638 O O . VAL A 1 81 ? -12.036 2.600 11.634 1.00 97.25 81 VAL A O 1
ATOM 641 N N . VAL A 1 82 ? -10.639 1.294 10.456 1.00 96.50 82 VAL A N 1
ATOM 642 C CA . VAL A 1 82 ? -10.041 0.641 11.633 1.00 96.50 82 VAL A CA 1
ATOM 643 C C . VAL A 1 82 ? -9.365 1.666 12.545 1.00 96.50 82 VAL A C 1
ATOM 645 O O . VAL A 1 82 ? -9.577 1.636 13.753 1.00 96.50 82 VAL A O 1
ATOM 648 N N . GLN A 1 83 ? -8.603 2.609 11.992 1.00 94.56 83 GLN A N 1
ATOM 649 C CA . GLN A 1 83 ? -7.964 3.671 12.771 1.00 94.56 83 GLN A CA 1
ATOM 650 C C . GLN A 1 83 ? -8.987 4.546 13.500 1.00 94.56 83 GLN A C 1
ATOM 652 O O . GLN A 1 83 ? -8.814 4.809 14.687 1.00 94.56 83 GLN A O 1
ATOM 657 N N . SER A 1 84 ? -10.071 4.953 12.832 1.00 93.88 84 SER A N 1
ATOM 658 C CA . SER A 1 84 ? -11.144 5.737 13.455 1.00 93.88 84 SER A CA 1
ATOM 659 C C . SER A 1 84 ? -11.747 5.020 14.668 1.00 93.88 84 SER A C 1
ATOM 661 O O . SER A 1 84 ? -11.956 5.637 15.712 1.00 93.88 84 SER A O 1
ATOM 663 N N . ILE A 1 85 ? -11.953 3.704 14.564 1.00 93.44 85 ILE A N 1
ATOM 664 C CA . ILE A 1 85 ? -12.426 2.866 15.671 1.00 93.44 85 ILE A CA 1
ATOM 665 C C . ILE A 1 85 ? -11.381 2.825 16.797 1.00 93.44 85 ILE A C 1
ATOM 667 O O . ILE A 1 85 ? -11.730 3.062 17.951 1.00 93.44 85 ILE A O 1
ATOM 671 N N . LEU A 1 86 ? -10.104 2.586 16.484 1.00 92.06 86 LEU A N 1
ATOM 672 C CA . LEU A 1 86 ? -9.033 2.527 17.489 1.00 92.06 86 LEU A CA 1
ATOM 673 C C . LEU A 1 86 ? -8.886 3.838 18.270 1.00 92.06 86 LEU A C 1
ATOM 675 O O . LEU A 1 86 ? -8.721 3.795 19.482 1.00 92.06 86 LEU A O 1
ATOM 679 N N . PHE A 1 87 ? -8.977 4.992 17.606 1.00 89.25 87 PHE A N 1
ATOM 680 C CA . PHE A 1 87 ? -8.913 6.292 18.282 1.00 89.25 87 PHE A CA 1
ATOM 681 C C . PHE A 1 87 ? -10.163 6.605 19.106 1.00 89.25 87 PHE A C 1
ATOM 683 O O . PHE A 1 87 ? -10.085 7.372 20.059 1.00 89.25 87 PHE A O 1
ATOM 690 N N . ARG A 1 88 ? -11.323 6.051 18.735 1.00 88.12 88 ARG A N 1
ATOM 691 C CA . ARG A 1 88 ? -12.582 6.278 19.453 1.00 88.12 88 ARG A CA 1
ATOM 692 C C . ARG A 1 88 ? -12.691 5.457 20.737 1.00 88.12 88 ARG A C 1
ATOM 694 O O . ARG A 1 88 ? -13.317 5.921 21.685 1.00 88.12 88 ARG A O 1
ATOM 701 N N . TYR A 1 89 ? -12.157 4.237 20.736 1.00 82.81 89 TYR A N 1
ATOM 702 C CA . TYR A 1 89 ? -12.314 3.271 21.832 1.00 82.81 89 TYR A CA 1
ATOM 703 C C . TYR A 1 89 ? -11.020 2.992 22.619 1.00 82.81 89 TYR A C 1
ATOM 705 O O . TYR A 1 89 ? -11.050 2.155 23.522 1.00 82.81 89 TYR A O 1
ATOM 713 N N . GLY A 1 90 ? -9.902 3.635 22.264 1.00 73.94 90 GLY A N 1
ATOM 714 C CA . GLY A 1 90 ? -8.575 3.432 22.865 1.00 73.94 90 GLY A CA 1
ATOM 715 C C . GLY A 1 90 ? -7.995 4.640 23.590 1.00 73.94 90 GLY A C 1
ATOM 716 O O . GLY A 1 90 ? -8.720 5.644 23.754 1.00 73.94 90 GLY A O 1
#

Radius of gyration: 14.75 Å; chains: 1; bounding box: 29×18×43 Å

Foldseek 3Di:
DPPLVVVLVVLVVLLVLLVVLVVLVVCQVVVPPPRHCPDPVNVVSCVSNCVQQVVQCVVPPCVNVVNDRCSSVVSSVVSVVVSVVSVVPD

Sequence (90 aa):
MSPFHLLANLLSVVAFLILVDVVVSWCIHFRVRGIWPGHPAVRLLRQVTNPVVEPFRRLIPPHKTGGLDLSPVLAIFAINVVQSILFRYG